Protein AF-A0A2H0G2H3-F1 (afdb_monomer)

Foldseek 3Di:
DDPVVLVVLLVVLVVLLVVLVVLLVQLVVLLVVCVVCPLPQFCPPPDPVNVVSLVSNLVSLLVSLVSLLVSLLSVCVSVVHDPPDSLSSLVVCCVLVLQVDSVLSVQLVVLNVCVVVPPDPTRRVVSVSSNSSSVSSVRSVSSSVSSVVVSCVPPPD

Sequence (157 aa):
MTLTVRADLIAALRRKLDQLGNMGEHLDYTRRKVSGRFPMRSLAEMDPDGLEVLAAFKGRFAELQDHLASAMRLVARIEEVNADAFTYVVNYMEKIGVVSSAEAWNEARAVRNDAAHEYTDDPAGQAAFFNEVYEKTPFLFETRAALQDFCRRTYPA

pLDDT: mean 93.35, std 8.84, range [52.06, 98.75]

Solvent-accessible surface area (backbone atoms only — not comparable to full-atom values): 8652 Å² total; per-residue (Å²): 134,55,70,67,59,48,51,53,50,52,54,53,43,50,58,49,52,56,52,50,51,57,43,50,52,54,30,50,54,38,46,59,74,49,44,92,56,64,80,43,73,51,46,81,85,59,50,71,71,56,51,52,49,48,53,57,30,53,51,34,50,46,52,43,53,53,51,47,54,54,47,47,44,47,51,25,55,71,71,72,42,71,56,88,51,65,67,51,31,41,51,47,33,28,76,72,60,26,30,95,42,53,65,61,52,49,51,51,48,46,57,54,59,56,66,73,65,80,78,64,98,40,36,42,63,55,18,48,53,52,38,51,54,58,71,46,44,60,58,55,53,52,30,49,51,33,41,53,55,48,46,56,71,74,60,62,133

Secondary structure (DSSP, 8-state):
--HHHHHHHHHHHHHHHHHHHHHHHHHHHHHHHHGGGPSPS-STT--HHHHHHHHHHHHHHHHHHHHHHHHHHHHHHHTT---SSHHHHHHHHHHTTSSS-HHHHHHHHHHHHHTT------HHHHHHHHHHHHHHHHHHHHHHHHHHHHHHHHS--

Radius of gyration: 17.31 Å; Cα contacts (8 Å, |Δi|>4): 122; chains: 1; bounding box: 45×21×49 Å

Mean predicted aligned error: 3.87 Å

Structure (mmCIF, N/CA/C/O backbone):
data_AF-A0A2H0G2H3-F1
#
_entry.id   AF-A0A2H0G2H3-F1
#
loop_
_atom_site.group_PDB
_atom_site.id
_atom_site.type_symbol
_atom_site.label_atom_id
_atom_site.label_alt_id
_atom_site.label_comp_id
_atom_site.label_asym_id
_atom_site.label_entity_id
_atom_site.label_seq_id
_atom_site.pdbx_PDB_ins_code
_atom_site.Cartn_x
_atom_site.Cartn_y
_atom_site.Cartn_z
_atom_site.occupancy
_atom_site.B_iso_or_equiv
_atom_site.auth_seq_id
_atom_site.auth_comp_id
_atom_site.auth_asym_id
_atom_site.auth_atom_id
_atom_site.pdbx_PDB_model_num
ATOM 1 N N . MET A 1 1 ? -12.887 8.665 24.402 1.00 89.38 1 MET A N 1
ATOM 2 C CA . MET A 1 1 ? -13.511 9.373 23.256 1.00 89.38 1 MET A CA 1
ATOM 3 C C . MET A 1 1 ? -15.030 9.412 23.449 1.00 89.38 1 MET A C 1
ATOM 5 O O . MET A 1 1 ? -15.555 8.474 24.034 1.00 89.38 1 MET A O 1
ATOM 9 N N . THR A 1 2 ? -15.755 10.456 23.008 1.00 90.56 2 THR A N 1
ATOM 10 C CA . THR A 1 2 ? -17.237 10.472 23.113 1.00 90.56 2 THR A CA 1
ATOM 11 C C . THR A 1 2 ? -17.881 9.536 22.083 1.00 90.56 2 THR A C 1
ATOM 13 O O . THR A 1 2 ? -17.289 9.261 21.038 1.00 90.56 2 THR A O 1
ATOM 16 N N . LEU A 1 3 ? -19.106 9.066 22.350 1.00 86.00 3 LEU A N 1
ATOM 17 C CA . LEU A 1 3 ? -19.831 8.171 21.435 1.00 86.00 3 LEU A CA 1
ATOM 18 C C . LEU A 1 3 ? -20.057 8.803 20.055 1.00 86.00 3 LEU A C 1
ATOM 20 O O . LEU A 1 3 ? -19.821 8.145 19.046 1.00 86.00 3 LEU A O 1
ATOM 24 N N . THR A 1 4 ? -20.428 10.086 20.005 1.00 90.94 4 THR A N 1
ATOM 25 C CA . THR A 1 4 ? -20.608 10.832 18.748 1.00 90.94 4 THR A CA 1
ATOM 26 C C . THR A 1 4 ? -19.312 10.889 17.941 1.00 90.94 4 THR A C 1
ATOM 28 O O . THR A 1 4 ? -19.304 10.528 16.770 1.00 90.94 4 THR A O 1
AT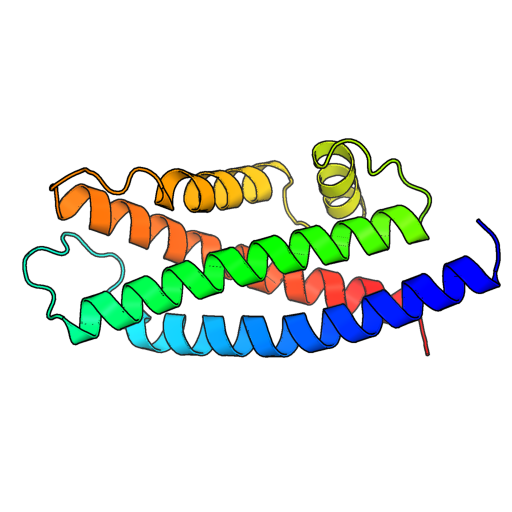OM 31 N N . VAL A 1 5 ? -18.188 11.229 18.587 1.00 93.19 5 VAL A N 1
ATOM 32 C CA . VAL A 1 5 ? -16.882 11.293 17.911 1.00 93.19 5 VAL A CA 1
ATOM 33 C C . VAL A 1 5 ? -16.463 9.916 17.391 1.00 93.19 5 VAL A C 1
ATOM 35 O O . VAL A 1 5 ? -15.937 9.812 16.284 1.00 93.19 5 VAL A O 1
ATOM 38 N N . ARG A 1 6 ? -16.725 8.841 18.149 1.00 94.00 6 ARG A N 1
ATOM 39 C CA . ARG A 1 6 ? -16.453 7.470 17.692 1.00 94.00 6 ARG A CA 1
ATOM 40 C C . ARG A 1 6 ? -17.278 7.123 16.448 1.00 94.00 6 ARG A C 1
ATOM 42 O O . ARG A 1 6 ? -16.724 6.571 15.499 1.00 94.00 6 ARG A O 1
ATOM 49 N N . ALA A 1 7 ? -18.567 7.465 16.433 1.00 93.94 7 ALA A N 1
ATOM 50 C CA . ALA A 1 7 ? -19.452 7.223 15.292 1.00 93.94 7 ALA A CA 1
ATOM 51 C C . ALA A 1 7 ? -18.981 7.969 14.030 1.00 93.94 7 ALA A C 1
ATOM 53 O O . ALA A 1 7 ? -18.900 7.371 12.955 1.00 93.94 7 ALA A O 1
ATOM 54 N N . ASP A 1 8 ? -18.586 9.237 14.168 1.00 95.75 8 ASP A N 1
ATOM 55 C CA . ASP A 1 8 ? -18.086 10.051 13.054 1.00 95.75 8 ASP A CA 1
ATOM 56 C C . ASP A 1 8 ? -16.795 9.479 12.451 1.00 95.75 8 ASP A C 1
ATOM 58 O O . ASP A 1 8 ? -16.634 9.434 11.226 1.00 95.75 8 ASP A O 1
ATOM 62 N N . LEU A 1 9 ? -15.882 8.989 13.298 1.00 95.94 9 LEU A N 1
ATOM 63 C CA . LEU A 1 9 ? -14.656 8.328 12.845 1.00 95.94 9 LEU A CA 1
ATOM 64 C C . LEU A 1 9 ? -14.946 7.018 12.111 1.00 95.94 9 LEU A C 1
ATOM 66 O O . LEU A 1 9 ? -14.328 6.761 11.079 1.00 95.94 9 LEU A O 1
ATOM 70 N N . ILE A 1 10 ? -15.894 6.210 12.595 1.00 96.75 10 ILE A N 1
ATOM 71 C CA . ILE A 1 10 ? -16.315 4.979 11.909 1.00 96.75 10 ILE A CA 1
ATOM 72 C C . ILE A 1 10 ? -16.927 5.317 10.543 1.00 96.75 10 ILE A C 1
ATOM 74 O O . ILE A 1 10 ? -16.591 4.681 9.544 1.00 96.75 10 ILE A O 1
ATOM 78 N N . ALA A 1 11 ? -17.765 6.354 10.457 1.00 95.94 11 ALA A N 1
ATOM 79 C CA . ALA A 1 11 ? -18.328 6.805 9.187 1.00 95.94 11 ALA A CA 1
ATOM 80 C C . ALA A 1 11 ? -17.243 7.298 8.210 1.00 95.94 11 ALA A C 1
ATOM 82 O O . ALA A 1 11 ? -17.300 7.004 7.014 1.00 95.94 11 ALA A O 1
ATOM 83 N N . ALA A 1 12 ? -16.231 8.020 8.703 1.00 96.31 12 ALA A N 1
ATOM 84 C CA . ALA A 1 12 ? -15.082 8.438 7.902 1.00 96.31 12 ALA A CA 1
ATOM 85 C C . ALA A 1 12 ? -14.237 7.248 7.425 1.00 96.31 12 ALA A C 1
ATOM 87 O O . ALA A 1 12 ? -13.841 7.208 6.258 1.00 96.31 12 ALA A O 1
ATOM 88 N N . LEU A 1 13 ? -14.008 6.264 8.297 1.00 97.62 13 LEU A N 1
ATOM 89 C CA . LEU A 1 13 ? -13.304 5.032 7.960 1.00 97.62 13 LEU A CA 1
ATOM 90 C C . LEU A 1 13 ? -14.041 4.255 6.864 1.00 97.62 13 LEU A C 1
ATOM 92 O O . LEU A 1 13 ? -13.401 3.846 5.904 1.00 97.62 13 LEU A O 1
ATOM 96 N N . ARG A 1 14 ? -15.372 4.122 6.936 1.00 95.75 14 ARG A N 1
ATOM 97 C CA . ARG A 1 14 ? -16.173 3.454 5.891 1.00 95.75 14 ARG A CA 1
ATOM 98 C C . ARG A 1 14 ? -15.964 4.086 4.513 1.00 95.75 14 ARG A C 1
ATOM 100 O O . ARG A 1 14 ? -15.556 3.392 3.589 1.00 95.75 14 ARG A O 1
ATOM 107 N N . ARG A 1 15 ? -16.093 5.414 4.406 1.00 96.19 15 ARG A N 1
ATOM 108 C CA . ARG A 1 15 ? -15.821 6.135 3.145 1.00 96.19 15 ARG A CA 1
ATOM 109 C C . ARG A 1 15 ? -14.396 5.901 2.633 1.00 96.19 15 ARG A C 1
ATOM 111 O O . ARG A 1 15 ? -14.176 5.797 1.430 1.00 96.19 15 ARG A O 1
ATOM 118 N N . LYS A 1 16 ? -13.417 5.822 3.540 1.00 96.94 16 LYS A N 1
ATOM 119 C CA . LYS A 1 16 ? -12.017 5.538 3.191 1.00 96.94 16 LYS A CA 1
ATOM 120 C C . LYS A 1 16 ? -11.838 4.105 2.670 1.00 96.94 16 LYS A C 1
ATOM 122 O O . LYS A 1 16 ? -11.062 3.905 1.739 1.00 96.94 16 LYS A O 1
ATOM 127 N N . LEU A 1 17 ? -12.544 3.125 3.235 1.00 97.19 17 LEU A N 1
ATOM 128 C CA . LEU A 1 17 ? -12.510 1.730 2.780 1.00 97.19 17 LEU A CA 1
ATOM 129 C C . LEU A 1 17 ? -13.105 1.569 1.374 1.00 97.19 17 LEU A C 1
ATOM 131 O O . LEU A 1 17 ? -12.545 0.818 0.578 1.00 97.19 17 LEU A O 1
ATOM 135 N N . ASP A 1 18 ? -14.163 2.313 1.044 1.00 96.12 18 ASP A N 1
ATOM 136 C CA . ASP A 1 18 ? -14.736 2.324 -0.311 1.00 96.12 18 ASP A CA 1
ATOM 137 C C . ASP A 1 18 ? -13.724 2.867 -1.333 1.00 96.12 18 ASP A C 1
ATOM 139 O O . ASP A 1 18 ? -13.479 2.262 -2.378 1.00 96.12 18 ASP A O 1
ATOM 143 N N . GLN A 1 19 ? -13.051 3.975 -0.994 1.00 96.75 19 GLN A N 1
ATOM 144 C CA . GLN A 1 19 ? -11.976 4.538 -1.819 1.00 96.75 19 GLN A CA 1
ATOM 145 C C . GLN A 1 19 ? -10.827 3.539 -2.018 1.00 96.75 19 GLN A C 1
ATOM 147 O O . GLN A 1 19 ? -10.350 3.366 -3.137 1.00 96.75 19 GLN A O 1
ATOM 152 N N . LEU A 1 20 ? -10.407 2.845 -0.955 1.00 97.88 20 LEU A N 1
ATOM 153 C CA . LEU A 1 20 ? -9.368 1.810 -1.015 1.00 97.88 20 LEU A CA 1
ATOM 154 C C . LEU A 1 20 ? -9.746 0.630 -1.923 1.00 97.88 20 LEU A C 1
ATOM 156 O O . LEU A 1 20 ? -8.869 0.043 -2.568 1.00 97.88 20 LEU A O 1
ATOM 160 N N . GLY A 1 21 ? -11.036 0.288 -1.999 1.00 96.19 21 GLY A N 1
ATOM 161 C CA . GLY A 1 21 ? -11.564 -0.678 -2.963 1.00 96.19 21 GLY A CA 1
ATOM 162 C C . GLY A 1 21 ? -11.202 -0.279 -4.393 1.00 96.19 21 GLY A C 1
ATOM 163 O O . GLY A 1 21 ? -10.423 -0.979 -5.046 1.00 96.19 21 GLY A O 1
ATOM 164 N N . ASN A 1 22 ? -11.650 0.907 -4.812 1.00 96.75 22 ASN A N 1
ATOM 165 C CA . ASN A 1 22 ? -11.401 1.447 -6.155 1.00 96.75 22 ASN A CA 1
ATOM 166 C C . ASN A 1 22 ? -9.900 1.594 -6.460 1.00 96.75 22 ASN A C 1
ATOM 168 O O . ASN A 1 22 ? -9.432 1.237 -7.540 1.00 96.75 22 ASN A O 1
ATOM 172 N N . MET A 1 23 ? -9.114 2.083 -5.498 1.00 97.88 23 MET A N 1
ATOM 173 C CA . MET A 1 23 ? -7.669 2.268 -5.676 1.00 97.88 23 MET A CA 1
ATOM 174 C C . MET A 1 23 ? -6.943 0.946 -5.930 1.00 97.88 23 MET A C 1
ATOM 176 O O . MET A 1 23 ? -6.089 0.872 -6.813 1.00 97.88 23 MET A O 1
ATOM 180 N N . GLY A 1 24 ? -7.283 -0.115 -5.193 1.00 97.62 24 GLY A N 1
ATOM 181 C CA . GLY A 1 24 ? -6.643 -1.405 -5.433 1.00 97.62 24 GLY A CA 1
ATOM 182 C C . GLY A 1 24 ? -7.131 -2.087 -6.715 1.00 97.62 24 GLY A C 1
ATOM 183 O O . GLY A 1 24 ? -6.347 -2.803 -7.327 1.00 97.62 24 GLY A O 1
ATOM 184 N N . GLU A 1 25 ? -8.354 -1.821 -7.191 1.00 97.75 25 GLU A N 1
ATOM 185 C CA . GLU A 1 25 ? -8.774 -2.245 -8.539 1.00 97.75 25 GLU A CA 1
ATOM 186 C C . GLU A 1 25 ? -7.958 -1.549 -9.634 1.00 97.75 25 GLU A C 1
ATOM 188 O O . GLU A 1 25 ? -7.485 -2.199 -10.567 1.00 97.75 25 GLU A O 1
ATOM 193 N N . HIS A 1 26 ? -7.728 -0.240 -9.499 1.00 96.88 26 HIS A N 1
ATOM 194 C CA . HIS A 1 26 ? -6.882 0.512 -10.424 1.00 96.88 26 HIS A CA 1
ATOM 195 C C . HIS A 1 26 ? -5.433 0.013 -10.423 1.00 96.88 26 HIS A C 1
ATOM 197 O O . HIS A 1 26 ? -4.829 -0.100 -11.492 1.00 96.88 26 HIS A O 1
ATOM 203 N N . LEU A 1 27 ? -4.871 -0.277 -9.244 1.00 98.06 27 LEU A N 1
ATOM 204 C CA . LEU A 1 27 ? -3.527 -0.841 -9.130 1.00 98.06 27 LEU A CA 1
ATOM 205 C C . LEU A 1 27 ? -3.457 -2.235 -9.757 1.00 98.06 27 LEU A C 1
ATOM 207 O O . LEU A 1 27 ? -2.526 -2.524 -10.502 1.00 98.06 27 LEU A O 1
ATOM 211 N N . ASP A 1 28 ? -4.439 -3.100 -9.501 1.00 98.00 28 ASP A N 1
ATOM 212 C CA . ASP A 1 28 ? -4.447 -4.445 -10.076 1.00 98.00 28 ASP A CA 1
ATOM 213 C C . ASP A 1 28 ? -4.616 -4.420 -11.602 1.00 98.00 28 ASP A C 1
ATOM 215 O O . ASP A 1 28 ? -3.976 -5.198 -12.312 1.00 98.00 28 ASP A O 1
ATOM 219 N N . TYR A 1 29 ? -5.399 -3.476 -12.130 1.00 97.31 29 TYR A N 1
ATOM 220 C CA . TYR A 1 29 ? -5.504 -3.243 -13.568 1.00 97.31 29 TYR A CA 1
ATOM 221 C C . TYR A 1 29 ? -4.142 -2.930 -14.202 1.00 97.31 29 TYR A C 1
ATOM 223 O O . TYR A 1 29 ? -3.763 -3.568 -15.190 1.00 97.31 29 TYR A O 1
ATOM 231 N N . THR A 1 30 ? -3.378 -1.982 -13.648 1.00 95.81 30 THR A N 1
ATOM 232 C CA . THR A 1 30 ? -2.058 -1.663 -14.209 1.00 95.81 30 THR A CA 1
ATOM 233 C C . THR A 1 30 ? -1.034 -2.744 -13.950 1.00 95.81 30 THR A C 1
ATOM 235 O O . THR A 1 30 ? -0.301 -3.081 -14.877 1.00 95.81 30 THR A O 1
ATOM 238 N N . ARG A 1 31 ? -1.045 -3.372 -12.771 1.00 96.56 31 ARG A N 1
ATOM 239 C CA . ARG A 1 31 ? -0.211 -4.540 -12.460 1.00 96.56 31 ARG A CA 1
ATOM 240 C C . ARG A 1 31 ? -0.394 -5.648 -13.496 1.00 96.56 31 ARG A C 1
ATOM 242 O O . ARG A 1 31 ? 0.589 -6.205 -13.978 1.00 96.56 31 ARG A O 1
ATOM 249 N N . ARG A 1 32 ? -1.639 -5.956 -13.882 1.00 96.56 32 ARG A N 1
ATOM 250 C CA . ARG A 1 32 ? -1.942 -6.946 -14.928 1.00 96.56 32 ARG A CA 1
ATOM 251 C C . ARG A 1 32 ? -1.402 -6.522 -16.291 1.00 96.56 32 ARG A C 1
ATOM 253 O O . ARG A 1 32 ? -0.775 -7.346 -16.953 1.00 96.56 32 ARG A O 1
ATOM 260 N N . LYS A 1 33 ? -1.555 -5.251 -16.682 1.00 94.88 33 LYS A N 1
ATOM 261 C CA . LYS A 1 33 ? -0.992 -4.724 -17.942 1.00 94.88 33 LYS A CA 1
ATOM 262 C C . LYS A 1 33 ? 0.526 -4.858 -18.037 1.00 94.88 33 LYS A C 1
ATOM 264 O O . LYS A 1 33 ? 1.044 -5.099 -19.126 1.00 94.88 33 LYS A O 1
ATOM 269 N N . VAL A 1 34 ? 1.235 -4.683 -16.923 1.00 93.31 34 VAL A N 1
ATOM 270 C CA . VAL A 1 34 ? 2.703 -4.754 -16.901 1.00 93.31 34 VAL A CA 1
ATOM 271 C C . VAL A 1 34 ? 3.234 -6.146 -16.565 1.00 93.31 34 VAL A C 1
ATOM 273 O O . VAL A 1 34 ? 4.400 -6.401 -16.822 1.00 93.31 34 VAL A O 1
ATOM 276 N N . SER A 1 35 ? 2.395 -7.060 -16.064 1.00 94.25 35 SER A N 1
ATOM 277 C CA . SER A 1 35 ? 2.801 -8.375 -15.535 1.00 94.25 35 SER A CA 1
ATOM 278 C C . SER A 1 35 ? 3.718 -9.187 -16.451 1.00 94.25 35 SER A C 1
ATOM 280 O O . SER A 1 35 ? 4.723 -9.704 -15.982 1.00 94.25 35 SER A O 1
ATOM 282 N N . GLY A 1 36 ? 3.433 -9.235 -17.757 1.00 93.62 36 GLY A N 1
ATOM 283 C CA . GLY A 1 36 ? 4.250 -9.966 -18.733 1.00 93.62 36 GLY A CA 1
ATOM 284 C C . GLY A 1 36 ? 5.661 -9.404 -18.953 1.00 93.62 36 GLY A C 1
ATOM 285 O O . GLY A 1 36 ? 6.438 -10.010 -19.681 1.00 93.62 36 GLY A O 1
ATOM 286 N N . ARG A 1 37 ? 5.990 -8.253 -18.353 1.00 89.44 37 ARG A N 1
ATOM 287 C CA . ARG A 1 37 ? 7.325 -7.639 -18.389 1.00 89.44 37 ARG A CA 1
ATOM 288 C C . ARG A 1 37 ? 8.194 -8.070 -17.203 1.00 89.44 37 ARG A C 1
ATOM 290 O O . ARG A 1 37 ? 9.406 -7.916 -17.273 1.00 89.44 37 ARG A O 1
ATOM 297 N N . PHE A 1 38 ? 7.599 -8.594 -16.130 1.00 92.94 38 PHE A N 1
ATOM 298 C CA . PHE A 1 38 ? 8.304 -8.919 -14.890 1.00 92.94 38 PHE A CA 1
ATOM 299 C C . PHE A 1 38 ? 8.794 -10.380 -14.851 1.00 92.94 38 PHE A C 1
ATOM 301 O O . PHE A 1 38 ? 8.060 -11.270 -15.285 1.00 92.94 38 PHE A O 1
ATOM 308 N N . PRO A 1 39 ? 9.988 -10.653 -14.284 1.00 94.81 39 PRO A N 1
ATOM 309 C CA . PRO A 1 39 ? 10.974 -9.673 -13.825 1.00 94.81 39 PRO A CA 1
ATOM 310 C C . PRO A 1 39 ? 11.690 -8.992 -15.005 1.00 94.81 39 PRO A C 1
ATOM 312 O O . PRO A 1 39 ? 12.120 -9.646 -15.957 1.00 94.81 39 PRO A O 1
ATOM 315 N N . MET A 1 40 ? 11.847 -7.673 -14.923 1.00 93.75 40 MET A N 1
ATOM 316 C CA . MET A 1 40 ? 12.564 -6.872 -15.913 1.00 93.75 40 MET A CA 1
ATOM 317 C C . MET A 1 40 ? 14.068 -6.914 -15.652 1.00 93.75 40 MET A C 1
ATOM 319 O O . MET A 1 40 ? 14.513 -6.879 -14.506 1.00 93.75 40 MET A O 1
ATOM 323 N N . ARG A 1 41 ? 14.865 -6.946 -16.724 1.00 92.94 41 ARG A N 1
ATOM 324 C CA . ARG A 1 41 ? 16.334 -6.848 -16.639 1.00 92.94 41 ARG A CA 1
ATOM 325 C C . ARG A 1 41 ? 16.854 -5.432 -16.872 1.00 92.94 41 ARG A C 1
ATOM 327 O O . ARG A 1 41 ? 17.916 -5.090 -16.373 1.00 92.94 41 ARG A O 1
ATOM 334 N N . SER A 1 42 ? 16.146 -4.650 -17.681 1.00 92.25 42 SER A N 1
ATOM 335 C CA . SER A 1 42 ? 16.535 -3.303 -18.096 1.00 92.25 42 SER A CA 1
ATOM 336 C C . SER A 1 42 ? 15.324 -2.570 -18.675 1.00 92.25 42 SER A C 1
ATOM 338 O O . SER A 1 42 ? 14.445 -3.211 -19.253 1.00 92.25 42 SER A O 1
ATOM 340 N N . LEU A 1 43 ? 15.295 -1.242 -18.545 1.00 90.38 43 LEU A N 1
ATOM 341 C CA . LEU A 1 43 ? 14.333 -0.361 -19.220 1.00 90.38 43 LEU A CA 1
ATOM 342 C C . LEU A 1 43 ? 14.862 0.246 -20.534 1.00 90.38 43 LEU A C 1
ATOM 344 O O . LEU A 1 43 ? 14.160 1.038 -21.152 1.00 90.38 43 LEU A O 1
ATOM 348 N N . ALA A 1 44 ? 16.076 -0.107 -20.978 1.00 90.12 44 ALA A N 1
ATOM 349 C CA . ALA A 1 44 ? 16.770 0.588 -22.072 1.00 90.12 44 ALA A CA 1
ATOM 350 C C . ALA A 1 44 ? 16.011 0.574 -23.411 1.00 90.12 44 ALA A C 1
ATOM 352 O O . ALA A 1 44 ? 16.092 1.527 -24.178 1.00 90.12 44 ALA A O 1
ATOM 353 N N . GLU A 1 45 ? 15.280 -0.506 -23.684 1.00 88.75 45 GLU A N 1
ATOM 354 C CA . GLU A 1 45 ? 14.511 -0.696 -24.921 1.00 88.75 45 GLU A CA 1
ATOM 355 C C . GLU A 1 45 ? 13.007 -0.454 -24.713 1.00 88.75 45 GLU A C 1
ATOM 357 O O . GLU A 1 45 ? 12.195 -0.839 -25.553 1.00 88.75 45 GLU A O 1
ATOM 362 N N . MET A 1 46 ? 12.610 0.138 -23.579 1.00 89.44 46 MET A N 1
ATOM 363 C CA . MET A 1 46 ? 11.200 0.378 -23.300 1.00 89.44 46 MET A CA 1
ATOM 364 C C . MET A 1 46 ? 10.669 1.551 -24.121 1.00 89.44 46 MET A C 1
ATOM 366 O O . MET A 1 46 ? 11.256 2.632 -24.152 1.00 89.44 46 MET A O 1
ATOM 370 N N . ASP A 1 47 ? 9.531 1.330 -24.770 1.00 92.00 47 ASP A N 1
ATOM 371 C CA . ASP A 1 47 ? 8.815 2.375 -25.483 1.00 92.00 47 ASP A CA 1
ATOM 372 C C . ASP A 1 47 ? 8.178 3.389 -24.511 1.00 92.00 47 ASP A C 1
ATOM 374 O O . ASP A 1 47 ? 7.928 3.069 -23.342 1.00 92.00 47 ASP A O 1
ATOM 378 N N . PRO A 1 48 ? 7.896 4.625 -24.970 1.00 91.81 48 PRO A N 1
ATOM 379 C CA . PRO A 1 48 ? 7.260 5.644 -24.135 1.00 91.81 48 PRO A CA 1
ATOM 380 C C . PRO A 1 48 ? 5.956 5.165 -23.483 1.00 91.81 48 PRO A C 1
ATOM 382 O O . PRO A 1 48 ? 5.761 5.368 -22.287 1.00 91.81 48 PRO A O 1
ATOM 385 N N . ASP A 1 49 ? 5.111 4.448 -24.228 1.00 92.31 49 ASP A N 1
ATOM 386 C CA . ASP A 1 49 ? 3.851 3.900 -23.717 1.00 92.31 49 ASP A CA 1
ATOM 387 C C . ASP A 1 49 ? 4.086 2.910 -22.560 1.00 92.31 49 ASP A C 1
ATOM 389 O O . ASP A 1 49 ? 3.374 2.930 -21.551 1.00 92.31 49 ASP A O 1
ATOM 393 N N . GLY A 1 50 ? 5.100 2.045 -22.664 1.00 91.44 50 GLY A N 1
ATOM 394 C CA . GLY A 1 50 ? 5.500 1.127 -21.602 1.00 91.44 50 GLY A CA 1
ATOM 395 C C . GLY A 1 50 ? 5.991 1.852 -20.351 1.00 91.44 50 GLY A C 1
ATOM 396 O O . GLY A 1 50 ? 5.574 1.497 -19.241 1.00 91.44 50 GLY A O 1
ATOM 397 N N . LEU A 1 51 ? 6.810 2.894 -20.526 1.00 92.12 51 LEU A N 1
ATOM 398 C CA . LEU A 1 51 ? 7.291 3.743 -19.432 1.00 92.12 51 LEU A CA 1
ATOM 399 C C . LEU A 1 51 ? 6.133 4.460 -18.725 1.00 92.12 51 LEU A C 1
ATOM 401 O O . LEU A 1 51 ? 6.094 4.487 -17.494 1.00 92.12 51 LEU A O 1
ATOM 405 N N . GLU A 1 52 ? 5.146 4.967 -19.469 1.00 93.44 52 GLU A N 1
ATOM 406 C CA . GLU A 1 52 ? 3.948 5.582 -18.890 1.00 93.44 52 GLU A CA 1
ATOM 407 C C . GLU A 1 52 ? 3.128 4.582 -18.067 1.00 93.44 52 GLU A C 1
ATOM 409 O O . GLU A 1 52 ? 2.683 4.899 -16.959 1.00 93.44 52 GLU A O 1
ATOM 414 N N . VAL A 1 53 ? 2.947 3.349 -18.556 1.00 94.25 53 VAL A N 1
ATOM 415 C CA . VAL A 1 53 ? 2.212 2.324 -17.798 1.00 94.25 53 VAL A CA 1
ATOM 416 C C . VAL A 1 53 ? 2.964 1.951 -16.515 1.00 94.25 53 VAL A C 1
ATOM 418 O O . VAL A 1 53 ? 2.324 1.789 -15.471 1.00 94.25 53 VAL A O 1
ATOM 421 N N . LEU A 1 54 ? 4.297 1.851 -16.557 1.00 93.94 54 LEU A N 1
ATOM 422 C CA . LEU A 1 54 ? 5.125 1.621 -15.370 1.00 93.94 54 LEU A CA 1
ATOM 423 C C . LEU A 1 54 ? 5.027 2.780 -14.372 1.00 93.94 54 LEU A C 1
ATOM 425 O O . LEU A 1 54 ? 4.756 2.546 -13.193 1.00 93.94 54 LEU A O 1
ATOM 429 N N . ALA A 1 55 ? 5.158 4.027 -14.825 1.00 92.81 55 ALA A N 1
ATOM 430 C CA . ALA A 1 55 ? 5.003 5.207 -13.975 1.00 92.81 55 ALA A CA 1
ATOM 431 C C . ALA A 1 55 ? 3.618 5.236 -13.306 1.00 92.81 55 ALA A C 1
ATOM 433 O O . ALA A 1 55 ? 3.494 5.460 -12.099 1.00 92.81 55 ALA A O 1
ATOM 434 N N . ALA A 1 56 ? 2.571 4.910 -14.064 1.00 95.38 56 ALA A N 1
ATOM 435 C CA . ALA A 1 56 ? 1.210 4.850 -13.556 1.00 95.38 56 ALA A CA 1
ATOM 436 C C . ALA A 1 56 ? 0.970 3.642 -12.624 1.00 95.38 56 ALA A C 1
ATOM 438 O O . ALA A 1 56 ? 0.078 3.689 -11.774 1.00 95.38 56 ALA A O 1
ATOM 439 N N . PHE A 1 57 ? 1.724 2.549 -12.767 1.00 96.25 57 PHE A N 1
ATOM 440 C CA . PHE A 1 57 ? 1.740 1.430 -11.821 1.00 96.25 57 PHE A CA 1
ATOM 441 C C . PHE A 1 57 ? 2.416 1.829 -10.500 1.00 96.25 57 PHE A C 1
ATOM 443 O O . PHE A 1 57 ? 1.799 1.679 -9.444 1.00 96.25 57 PHE A O 1
ATOM 450 N N . LYS A 1 58 ? 3.607 2.441 -10.564 1.00 94.44 58 LYS A N 1
ATOM 451 C CA . LYS A 1 58 ? 4.332 2.996 -9.405 1.00 94.44 58 LYS A CA 1
ATOM 452 C C . LYS A 1 58 ? 3.468 3.970 -8.608 1.00 94.44 58 LYS A C 1
ATOM 454 O O . LYS A 1 58 ? 3.336 3.825 -7.395 1.00 94.44 58 LYS A O 1
ATOM 459 N N . GLY A 1 59 ? 2.858 4.942 -9.290 1.00 95.12 59 GLY A N 1
ATOM 460 C CA . GLY A 1 59 ? 2.010 5.951 -8.653 1.00 95.12 59 GLY A CA 1
ATOM 461 C C . GLY A 1 59 ? 0.850 5.321 -7.882 1.00 95.12 59 GLY A C 1
ATOM 462 O O . GLY A 1 59 ? 0.662 5.607 -6.704 1.00 95.12 59 GLY A O 1
ATOM 463 N N . ARG A 1 60 ? 0.140 4.370 -8.499 1.00 97.38 60 ARG A N 1
ATOM 464 C CA . ARG A 1 60 ? -0.983 3.671 -7.853 1.00 97.38 60 ARG A CA 1
ATOM 465 C C . ARG A 1 60 ? -0.556 2.803 -6.667 1.00 97.38 60 ARG A C 1
ATOM 467 O O . ARG A 1 60 ? -1.317 2.679 -5.710 1.00 97.38 60 ARG A O 1
ATOM 474 N N . PHE A 1 61 ? 0.639 2.209 -6.706 1.00 97.44 61 PHE A N 1
ATOM 475 C CA . PHE A 1 61 ? 1.198 1.477 -5.565 1.00 97.44 61 PHE A CA 1
ATOM 476 C C . PHE A 1 61 ? 1.423 2.419 -4.376 1.00 97.44 61 PHE A C 1
ATOM 478 O O . PHE A 1 61 ? 0.974 2.132 -3.263 1.00 97.44 61 PHE A O 1
ATOM 485 N N . ALA A 1 62 ? 2.058 3.570 -4.626 1.00 96.06 62 ALA A N 1
ATOM 486 C CA . ALA A 1 62 ? 2.313 4.583 -3.607 1.00 96.06 62 ALA A CA 1
ATOM 487 C C . ALA A 1 62 ? 1.008 5.126 -3.004 1.00 96.06 62 ALA A C 1
ATOM 489 O O . ALA A 1 62 ? 0.842 5.122 -1.783 1.00 96.06 62 ALA A O 1
ATOM 490 N N . GLU A 1 63 ? 0.052 5.502 -3.857 1.00 96.56 63 GLU A N 1
ATOM 491 C CA . GLU A 1 63 ? -1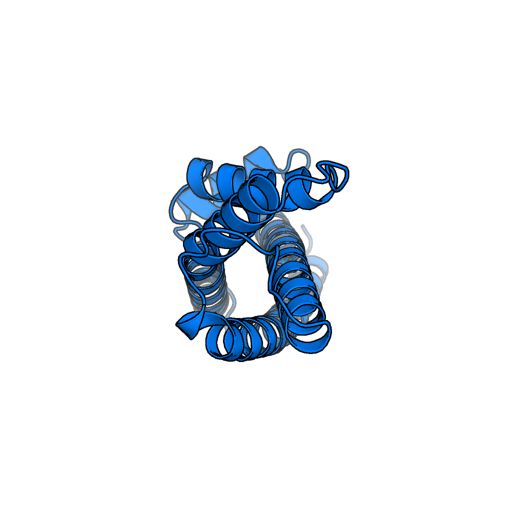.262 5.996 -3.442 1.00 96.56 63 GLU A CA 1
ATOM 492 C C . GLU A 1 63 ? -2.009 4.977 -2.571 1.00 96.56 63 GLU A C 1
ATOM 494 O O . GLU A 1 63 ? -2.541 5.333 -1.514 1.00 96.56 63 GLU A O 1
ATOM 499 N N . LEU A 1 64 ? -2.034 3.700 -2.977 1.00 98.12 64 LEU A N 1
ATOM 500 C CA . LEU A 1 64 ? -2.694 2.650 -2.202 1.00 98.12 64 LEU A CA 1
ATOM 501 C C . LEU A 1 64 ? -2.055 2.501 -0.815 1.00 98.12 64 LEU A C 1
ATOM 503 O O . LEU A 1 64 ? -2.777 2.451 0.183 1.00 98.12 64 LEU A O 1
ATOM 507 N N . GLN A 1 65 ? -0.722 2.467 -0.735 1.00 97.75 65 GLN A N 1
ATOM 508 C CA . GLN A 1 65 ? -0.004 2.350 0.536 1.00 97.75 65 GLN A CA 1
ATOM 509 C C . GLN A 1 65 ? -0.287 3.539 1.469 1.00 97.75 65 GLN A C 1
ATOM 511 O O . GLN A 1 65 ? -0.550 3.343 2.659 1.00 97.75 65 GLN A O 1
ATOM 516 N N . ASP A 1 66 ? -0.290 4.765 0.944 1.00 97.00 66 ASP A N 1
ATOM 517 C CA . ASP A 1 66 ? -0.566 5.974 1.726 1.00 97.00 66 ASP A CA 1
ATOM 518 C C . ASP A 1 66 ? -2.011 6.007 2.238 1.00 97.00 66 ASP A C 1
ATOM 520 O O . ASP A 1 66 ? -2.280 6.362 3.394 1.00 97.00 66 ASP A O 1
ATOM 524 N N . HIS A 1 67 ? -2.967 5.581 1.412 1.00 98.25 67 HIS A N 1
ATOM 525 C CA . HIS A 1 67 ? -4.363 5.498 1.827 1.00 98.25 67 HIS A CA 1
ATOM 526 C C . HIS A 1 67 ? -4.608 4.375 2.836 1.00 98.25 67 HIS A C 1
ATOM 528 O O . HIS A 1 67 ? -5.408 4.577 3.757 1.00 98.25 67 HIS A O 1
ATOM 534 N N . LEU A 1 68 ? -3.898 3.249 2.724 1.00 98.56 68 LEU A N 1
ATOM 535 C CA . LEU A 1 68 ? -3.907 2.189 3.732 1.00 98.56 68 LEU A CA 1
ATOM 536 C C . LEU A 1 68 ? -3.366 2.719 5.061 1.00 98.56 68 LEU A C 1
ATOM 538 O O . LEU A 1 68 ? -4.055 2.615 6.073 1.00 98.56 68 LEU A O 1
ATOM 542 N N . ALA A 1 69 ? -2.213 3.395 5.058 1.00 98.19 69 ALA A N 1
ATOM 543 C CA . ALA A 1 69 ? -1.647 4.020 6.254 1.00 98.19 69 ALA A CA 1
ATOM 544 C C . ALA A 1 69 ? -2.625 5.003 6.920 1.00 98.19 69 ALA A C 1
ATOM 546 O O . ALA A 1 69 ? -2.803 5.005 8.140 1.00 98.19 69 ALA A O 1
ATOM 547 N N . SER A 1 70 ? -3.293 5.832 6.115 1.00 97.88 70 SER A N 1
ATOM 548 C CA . SER A 1 70 ? -4.318 6.768 6.583 1.00 97.88 70 SER A CA 1
ATOM 549 C C . SER A 1 70 ? -5.518 6.048 7.216 1.00 97.88 70 SER A C 1
ATOM 551 O O . SER A 1 70 ? -5.993 6.477 8.269 1.00 97.88 70 SER A O 1
ATOM 553 N N . ALA A 1 71 ? -5.984 4.941 6.633 1.00 98.50 71 ALA A N 1
ATOM 554 C CA . ALA A 1 71 ? -7.075 4.143 7.189 1.00 98.50 71 ALA A CA 1
ATOM 555 C C . ALA A 1 71 ? -6.668 3.416 8.484 1.00 98.50 71 ALA A C 1
ATOM 557 O O . ALA A 1 71 ? -7.422 3.422 9.454 1.00 98.50 71 ALA A O 1
ATOM 558 N N . MET A 1 72 ? -5.449 2.878 8.555 1.00 98.62 72 MET A N 1
ATOM 559 C CA . MET A 1 72 ? -4.903 2.262 9.771 1.00 98.62 72 MET A CA 1
ATOM 560 C C . MET A 1 72 ? -4.820 3.260 10.930 1.00 98.62 72 MET A C 1
ATOM 562 O O . MET A 1 72 ? -5.140 2.921 12.066 1.00 98.62 72 MET A O 1
ATOM 566 N N . ARG A 1 73 ? -4.462 4.523 10.656 1.00 98.31 73 ARG A N 1
ATOM 567 C CA . ARG A 1 73 ? -4.496 5.594 11.668 1.00 98.31 73 ARG A CA 1
ATOM 568 C C . ARG A 1 73 ? -5.907 5.861 12.186 1.00 98.31 73 ARG A C 1
ATOM 570 O O . ARG A 1 73 ? -6.070 6.103 13.379 1.00 98.31 73 ARG A O 1
ATOM 577 N N . LEU A 1 74 ? -6.919 5.816 11.316 1.00 97.88 74 LEU A N 1
ATOM 578 C CA . LEU A 1 74 ? -8.316 5.936 11.742 1.00 97.88 74 LEU A CA 1
ATOM 579 C C . LEU A 1 74 ? -8.715 4.768 12.645 1.00 97.88 74 LEU A C 1
ATOM 581 O O . LEU A 1 74 ? -9.309 5.009 13.690 1.00 97.88 74 LEU A O 1
ATOM 585 N N . VAL A 1 75 ? -8.337 3.535 12.291 1.00 98.38 75 VAL A N 1
ATOM 586 C CA . VAL A 1 75 ? -8.565 2.357 13.144 1.00 98.38 75 VAL A CA 1
ATOM 587 C C . VAL A 1 75 ? -7.885 2.525 14.501 1.00 98.38 75 VAL A C 1
ATOM 589 O O . VAL A 1 75 ? -8.556 2.403 15.518 1.00 98.38 75 VAL A O 1
ATOM 592 N N . ALA A 1 76 ? -6.597 2.879 14.537 1.00 98.00 76 ALA A N 1
ATOM 593 C CA . ALA A 1 76 ? -5.875 3.105 15.789 1.00 98.00 76 ALA A CA 1
ATOM 594 C C . ALA A 1 76 ? -6.557 4.172 16.660 1.00 98.00 76 ALA A C 1
ATOM 596 O O . ALA A 1 76 ? -6.721 3.976 17.859 1.00 98.00 76 ALA A O 1
ATOM 597 N N . ARG A 1 77 ? -7.038 5.267 16.056 1.00 96.81 77 ARG A N 1
ATOM 598 C CA . ARG A 1 77 ? -7.773 6.316 16.774 1.00 96.81 77 ARG A CA 1
ATOM 599 C C . ARG A 1 77 ? -9.120 5.833 17.318 1.00 96.81 77 ARG A C 1
ATOM 601 O O . ARG A 1 77 ? -9.490 6.220 18.423 1.00 96.81 77 ARG A O 1
ATOM 608 N N . ILE A 1 78 ? -9.858 5.026 16.553 1.00 96.94 78 ILE A N 1
ATOM 609 C CA . ILE A 1 78 ? -11.132 4.438 16.996 1.00 96.94 78 ILE A CA 1
ATOM 610 C C . ILE A 1 78 ? -10.901 3.510 18.192 1.00 96.94 78 ILE A C 1
ATOM 612 O O . ILE A 1 78 ? -11.666 3.547 19.153 1.00 96.94 78 ILE A O 1
ATOM 616 N N . GLU A 1 79 ? -9.820 2.740 18.149 1.00 96.69 79 GLU A N 1
ATOM 617 C CA . GLU A 1 79 ? -9.421 1.778 19.179 1.00 96.69 79 GLU A CA 1
ATOM 618 C C . GLU A 1 79 ? -8.611 2.415 20.319 1.00 96.69 79 GLU A C 1
ATOM 620 O O . GLU A 1 79 ? -8.088 1.713 21.178 1.00 96.69 79 GLU A O 1
ATOM 625 N N . GLU A 1 80 ? -8.519 3.750 20.336 1.00 95.69 80 GLU A N 1
ATOM 626 C CA . GLU A 1 80 ? -7.813 4.541 21.352 1.00 95.69 80 GLU A CA 1
ATOM 627 C C . GLU A 1 80 ? -6.342 4.118 21.553 1.00 95.69 80 GLU A C 1
ATOM 629 O O . GLU A 1 80 ? -5.751 4.303 22.616 1.00 95.69 80 GLU A O 1
ATOM 634 N N . VAL A 1 81 ? -5.728 3.585 20.494 1.00 96.12 81 VAL A N 1
ATOM 635 C CA . VAL A 1 81 ? -4.304 3.260 20.413 1.00 96.12 81 VAL A CA 1
ATOM 636 C C . VAL A 1 81 ? -3.515 4.524 20.077 1.00 96.12 81 VAL A C 1
ATOM 638 O O . VAL A 1 81 ? -3.929 5.327 19.238 1.00 96.12 81 VAL A O 1
ATOM 641 N N . ASN A 1 82 ? -2.347 4.694 20.706 1.00 91.69 82 ASN A N 1
ATOM 642 C CA . ASN A 1 82 ? -1.439 5.793 20.385 1.00 91.69 82 ASN A CA 1
ATOM 643 C C . ASN A 1 82 ? -1.060 5.752 18.890 1.00 91.69 82 ASN A C 1
ATOM 645 O O . ASN A 1 82 ? -0.494 4.770 18.407 1.00 91.69 82 ASN A O 1
ATOM 649 N N . ALA A 1 83 ? -1.362 6.838 18.176 1.00 91.81 83 ALA A N 1
ATOM 650 C CA . ALA A 1 83 ? -1.101 6.992 16.749 1.00 91.81 83 ALA A CA 1
ATO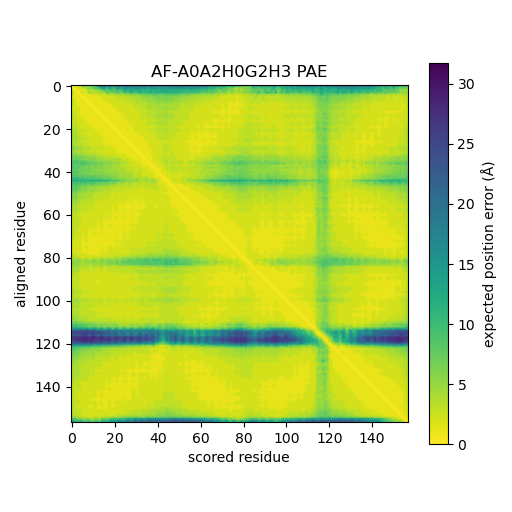M 651 C C . ALA A 1 83 ? -0.097 8.119 16.424 1.00 91.81 83 ALA A C 1
ATOM 653 O O . ALA A 1 83 ? 0.013 8.504 15.254 1.00 91.81 83 ALA A O 1
ATOM 654 N N . ASP A 1 84 ? 0.627 8.637 17.422 1.00 90.62 84 ASP A N 1
ATOM 655 C CA . ASP A 1 84 ? 1.611 9.719 17.271 1.00 90.62 84 ASP A CA 1
ATOM 656 C C . ASP A 1 84 ? 2.745 9.276 16.339 1.00 90.62 84 ASP A C 1
ATOM 658 O O . ASP A 1 84 ? 2.994 9.881 15.293 1.00 90.62 84 ASP A O 1
ATOM 662 N N . ALA A 1 85 ? 3.371 8.142 16.661 1.00 95.06 85 ALA A N 1
ATOM 663 C CA . ALA A 1 85 ? 4.327 7.479 15.786 1.00 95.06 85 ALA A CA 1
ATOM 664 C C . ALA A 1 85 ? 3.620 6.428 14.926 1.00 95.06 85 ALA A C 1
ATOM 666 O O . ALA A 1 85 ? 2.886 5.574 15.423 1.00 95.06 85 ALA A O 1
ATOM 667 N N . PHE A 1 86 ? 3.888 6.439 13.617 1.00 96.12 86 PHE A N 1
ATOM 668 C CA . PHE A 1 86 ? 3.284 5.456 12.715 1.00 96.12 86 PHE A CA 1
ATOM 669 C C . PHE A 1 86 ? 3.725 4.018 13.022 1.00 96.12 86 PHE A C 1
ATOM 671 O O . PHE A 1 86 ? 2.958 3.090 12.798 1.00 96.12 86 PHE A O 1
ATOM 678 N N . THR A 1 87 ? 4.912 3.830 13.604 1.00 96.69 87 THR A N 1
ATOM 679 C CA . THR A 1 87 ? 5.390 2.521 14.071 1.00 96.69 87 THR A CA 1
ATOM 680 C C . THR A 1 87 ? 4.427 1.883 15.073 1.00 96.69 87 THR A C 1
ATOM 682 O O . THR A 1 87 ? 4.162 0.690 14.982 1.00 96.69 87 THR A O 1
ATOM 685 N N . TYR A 1 88 ? 3.822 2.661 15.980 1.00 97.75 88 TYR A N 1
ATOM 686 C CA . TYR A 1 88 ? 2.820 2.126 16.911 1.00 97.75 88 TYR A CA 1
ATOM 687 C C . TYR A 1 88 ? 1.544 1.685 16.195 1.00 97.75 88 TYR A C 1
ATOM 689 O O . TYR A 1 88 ? 0.968 0.657 16.544 1.00 97.75 88 TYR A O 1
ATOM 697 N N . VAL A 1 89 ? 1.143 2.417 15.153 1.00 98.56 89 VAL A N 1
ATOM 698 C CA . VAL A 1 89 ? -0.003 2.053 14.314 1.00 98.56 89 VAL A CA 1
ATOM 699 C C . VAL A 1 89 ? 0.261 0.736 13.590 1.00 98.56 89 VAL A C 1
ATOM 701 O O . VAL A 1 89 ? -0.572 -0.158 13.667 1.00 98.56 89 VAL A O 1
ATOM 704 N N . VAL A 1 90 ? 1.413 0.588 12.930 1.00 98.25 90 VAL A N 1
ATOM 705 C CA . VAL A 1 90 ? 1.751 -0.634 12.178 1.00 98.25 90 VAL A CA 1
ATOM 706 C C . VAL A 1 90 ? 1.887 -1.840 13.109 1.00 98.25 90 VAL A C 1
ATOM 708 O O . VAL A 1 90 ? 1.289 -2.872 12.828 1.00 98.25 90 VAL A O 1
ATOM 711 N N . ASN A 1 91 ? 2.563 -1.698 14.253 1.00 98.25 91 ASN A N 1
ATOM 712 C CA . ASN A 1 91 ? 2.668 -2.775 15.247 1.00 98.25 91 ASN A CA 1
ATOM 713 C C . ASN A 1 91 ? 1.289 -3.187 15.788 1.00 98.25 91 ASN A C 1
ATOM 715 O O . ASN A 1 91 ? 1.029 -4.361 16.047 1.00 98.25 91 ASN A O 1
ATOM 719 N N . TYR A 1 92 ? 0.376 -2.226 15.957 1.00 98.56 92 TYR A N 1
ATOM 720 C CA . TYR A 1 92 ? -0.999 -2.536 16.331 1.00 98.56 92 TYR A CA 1
ATOM 721 C C . TYR A 1 92 ? -1.748 -3.261 15.206 1.00 98.56 92 TYR A C 1
ATOM 723 O O . TYR A 1 92 ? -2.404 -4.260 15.488 1.00 98.56 92 TYR A O 1
ATOM 731 N N . MET A 1 93 ? -1.615 -2.819 13.947 1.00 98.75 93 MET A N 1
ATOM 732 C CA . MET A 1 93 ? -2.207 -3.503 12.787 1.00 98.75 93 MET A CA 1
ATOM 733 C C . MET A 1 93 ? -1.701 -4.939 12.644 1.00 98.75 93 MET A C 1
ATOM 735 O O . MET A 1 93 ? -2.485 -5.827 12.317 1.00 98.75 93 MET A O 1
ATOM 739 N N . GLU A 1 94 ? -0.418 -5.170 12.913 1.00 98.69 94 GLU A N 1
ATOM 740 C CA . GLU A 1 94 ? 0.180 -6.503 12.945 1.00 98.69 94 GLU A CA 1
ATOM 741 C C . GLU A 1 94 ? -0.450 -7.368 14.040 1.00 98.69 94 GLU A C 1
ATOM 743 O O . GLU A 1 94 ? -0.950 -8.459 13.772 1.00 98.69 94 GLU A O 1
ATOM 748 N N . LYS A 1 95 ? -0.559 -6.833 15.261 1.00 98.38 95 LYS A N 1
ATOM 749 C CA . LYS A 1 95 ? -1.194 -7.522 16.392 1.00 98.38 95 LYS A CA 1
ATOM 750 C C . LYS A 1 95 ? -2.644 -7.944 16.115 1.00 98.38 95 LYS A C 1
ATOM 752 O O . LYS A 1 95 ? -3.072 -8.982 16.616 1.00 98.38 95 LYS A O 1
ATOM 757 N N . ILE A 1 96 ? -3.411 -7.150 15.364 1.00 98.00 96 ILE A N 1
ATOM 758 C CA . ILE A 1 96 ? -4.810 -7.465 15.011 1.00 98.00 96 ILE A CA 1
ATOM 759 C C . ILE A 1 96 ? -4.951 -8.240 13.690 1.00 98.00 96 ILE A C 1
ATOM 761 O O . ILE A 1 96 ? -6.075 -8.499 13.256 1.00 98.00 96 ILE A O 1
ATOM 765 N N . GLY A 1 97 ? -3.835 -8.614 13.054 1.00 98.12 97 GLY A N 1
ATOM 766 C CA . GLY A 1 97 ? -3.806 -9.397 11.818 1.00 98.12 97 GLY A CA 1
ATOM 767 C C . GLY A 1 97 ? -4.218 -8.630 10.559 1.00 98.12 97 GLY A C 1
ATOM 768 O O . GLY A 1 97 ? -4.558 -9.250 9.557 1.00 98.12 97 GLY A O 1
ATOM 769 N N . VAL A 1 98 ? -4.224 -7.294 10.599 1.00 98.56 98 VAL A N 1
ATOM 770 C CA . VAL A 1 98 ? -4.463 -6.446 9.418 1.00 98.56 98 VAL A CA 1
ATOM 771 C C . VAL A 1 98 ? -3.209 -6.344 8.552 1.00 98.56 98 VAL A C 1
ATOM 773 O O . VAL A 1 98 ? -3.299 -6.342 7.329 1.00 98.56 98 VAL A O 1
ATOM 776 N N . VAL A 1 99 ? -2.041 -6.259 9.183 1.00 98.62 99 VAL A N 1
ATOM 777 C CA . VAL A 1 99 ? -0.734 -6.320 8.521 1.00 98.62 99 VAL A CA 1
ATOM 778 C C . VAL A 1 99 ? -0.108 -7.662 8.883 1.00 98.62 99 VAL A C 1
ATOM 780 O O . VAL A 1 99 ? -0.125 -8.042 10.046 1.00 98.62 99 VAL A O 1
ATOM 783 N N . SER A 1 100 ? 0.428 -8.406 7.917 1.00 98.00 100 SER A N 1
ATOM 784 C CA . SER A 1 100 ? 1.041 -9.713 8.205 1.00 98.00 100 SER A CA 1
ATOM 785 C C . SER A 1 100 ? 2.424 -9.601 8.853 1.00 98.00 100 SER A C 1
ATOM 787 O O . SER A 1 100 ? 2.816 -10.492 9.601 1.00 98.00 100 SER A O 1
ATOM 789 N N . SER A 1 101 ? 3.154 -8.519 8.563 1.00 98.06 101 SER A N 1
ATOM 790 C CA . SER A 1 101 ? 4.454 -8.203 9.157 1.00 98.06 101 SER A CA 1
ATOM 791 C C . SER A 1 101 ? 4.714 -6.694 9.137 1.00 98.06 101 SER A C 1
ATOM 793 O O . SER A 1 101 ? 4.624 -6.050 8.084 1.00 98.06 101 SER A O 1
ATOM 795 N N . ALA A 1 102 ? 5.047 -6.116 10.292 1.00 97.94 102 ALA A N 1
ATOM 796 C CA . ALA A 1 102 ? 5.433 -4.708 10.394 1.00 97.94 102 ALA A CA 1
ATOM 797 C C . ALA A 1 102 ? 6.741 -4.412 9.638 1.00 97.94 102 ALA A C 1
ATOM 799 O O . ALA A 1 102 ? 6.907 -3.331 9.068 1.00 97.94 102 ALA A O 1
ATOM 800 N N . GLU A 1 103 ? 7.652 -5.384 9.595 1.00 97.62 103 GLU A N 1
ATOM 801 C CA . GLU A 1 103 ? 8.883 -5.326 8.806 1.00 97.62 103 GLU A CA 1
ATOM 802 C C . GLU A 1 103 ? 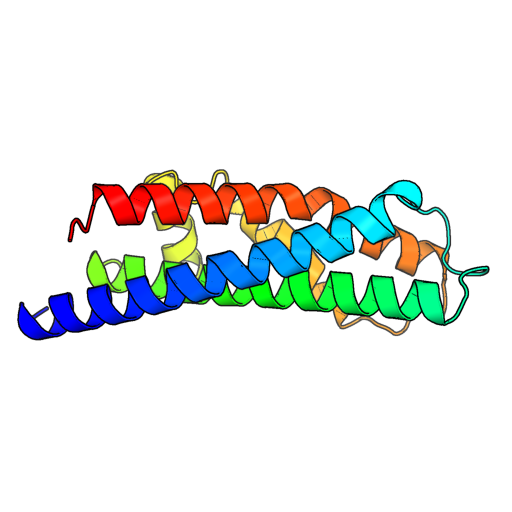8.571 -5.279 7.306 1.00 97.62 103 GLU A C 1
ATOM 804 O O . GLU A 1 103 ? 8.976 -4.330 6.638 1.00 97.62 103 GLU A O 1
ATOM 809 N N . ALA A 1 104 ? 7.738 -6.198 6.802 1.00 97.44 104 ALA A N 1
ATOM 810 C CA . ALA A 1 104 ? 7.328 -6.217 5.394 1.00 97.44 104 ALA A CA 1
ATOM 811 C C . ALA A 1 104 ? 6.620 -4.918 4.974 1.00 97.44 104 ALA A C 1
ATOM 813 O O . ALA A 1 104 ? 6.815 -4.419 3.861 1.00 97.44 104 ALA A O 1
ATOM 814 N N . TRP A 1 105 ? 5.834 -4.326 5.880 1.00 98.31 105 TRP A N 1
ATOM 815 C CA . TRP A 1 105 ? 5.248 -3.007 5.662 1.00 98.31 105 TRP A CA 1
ATOM 816 C C . TRP A 1 105 ? 6.317 -1.923 5.476 1.00 98.31 105 TRP A C 1
ATOM 818 O O . TRP A 1 105 ? 6.220 -1.096 4.565 1.00 98.31 105 TRP A O 1
ATOM 828 N N . ASN A 1 106 ? 7.336 -1.908 6.337 1.00 96.00 106 ASN A N 1
ATOM 829 C CA . ASN A 1 106 ? 8.416 -0.930 6.260 1.00 96.00 106 ASN A CA 1
ATOM 830 C C . ASN A 1 106 ? 9.292 -1.131 5.020 1.00 96.00 106 ASN A C 1
ATOM 832 O O . ASN A 1 106 ? 9.671 -0.137 4.407 1.00 96.00 106 ASN A O 1
ATOM 836 N N . GLU A 1 107 ? 9.540 -2.370 4.597 1.00 95.75 107 GLU A N 1
ATOM 837 C CA . GLU A 1 107 ? 10.214 -2.671 3.329 1.00 95.75 107 GLU A CA 1
ATOM 838 C C . GLU A 1 107 ? 9.423 -2.124 2.136 1.00 95.75 107 GLU A C 1
ATOM 840 O O . GLU A 1 107 ? 9.959 -1.378 1.323 1.00 95.75 107 GLU A O 1
ATOM 845 N N . ALA A 1 108 ? 8.117 -2.406 2.057 1.00 95.81 108 ALA A N 1
ATOM 846 C CA . ALA A 1 108 ? 7.266 -1.866 0.995 1.00 95.81 108 ALA A CA 1
ATOM 847 C C . ALA A 1 108 ? 7.235 -0.325 1.003 1.00 95.81 108 ALA A C 1
ATOM 849 O O . ALA A 1 108 ? 7.117 0.318 -0.045 1.00 95.81 108 ALA A O 1
ATOM 850 N N . ARG A 1 109 ? 7.326 0.293 2.186 1.00 94.31 109 ARG A N 1
ATOM 851 C CA . ARG A 1 109 ? 7.436 1.748 2.343 1.00 94.31 109 ARG A CA 1
ATOM 852 C C . ARG A 1 109 ? 8.800 2.283 1.906 1.00 94.31 109 ARG A C 1
ATOM 854 O O . ARG A 1 109 ? 8.843 3.379 1.351 1.00 94.31 109 ARG A O 1
ATOM 861 N N . ALA A 1 110 ? 9.882 1.548 2.153 1.00 92.69 110 ALA A N 1
ATOM 862 C CA . ALA A 1 110 ? 11.221 1.898 1.692 1.00 92.69 110 ALA A CA 1
ATOM 863 C C . ALA A 1 110 ? 11.265 1.917 0.161 1.00 92.69 110 ALA A C 1
ATOM 865 O O . ALA A 1 110 ? 11.556 2.969 -0.396 1.00 92.69 110 ALA A O 1
ATOM 866 N N . VAL A 1 111 ? 10.774 0.858 -0.497 1.00 91.12 111 VAL A N 1
ATOM 867 C CA . VAL A 1 111 ? 10.629 0.805 -1.964 1.00 91.12 111 VAL A CA 1
ATOM 868 C C . VAL A 1 111 ? 9.870 2.030 -2.480 1.00 91.12 111 VAL A C 1
ATOM 870 O O . VAL A 1 111 ? 10.315 2.715 -3.391 1.00 91.12 111 VAL A O 1
ATOM 873 N N . ARG A 1 112 ? 8.743 2.398 -1.857 1.00 86.62 112 ARG A N 1
ATOM 874 C CA . ARG A 1 112 ? 8.001 3.613 -2.242 1.00 86.62 112 ARG A CA 1
ATOM 875 C C . ARG A 1 112 ? 8.836 4.895 -2.091 1.00 86.62 112 ARG A C 1
ATOM 877 O O . ARG A 1 112 ? 8.707 5.794 -2.914 1.00 86.62 112 ARG A O 1
ATOM 884 N N . ASN A 1 113 ? 9.628 5.022 -1.030 1.00 84.44 113 ASN A N 1
ATOM 885 C CA . ASN A 1 113 ? 10.448 6.212 -0.779 1.00 84.44 113 ASN A CA 1
ATOM 886 C C . ASN A 1 113 ? 11.665 6.294 -1.705 1.00 84.44 113 ASN A C 1
ATOM 888 O O . ASN A 1 113 ? 12.045 7.392 -2.111 1.00 84.44 113 ASN A O 1
ATOM 892 N N . ASP A 1 114 ? 12.230 5.150 -2.075 1.00 78.69 114 ASP A N 1
ATOM 893 C CA . ASP A 1 114 ? 13.369 5.056 -2.988 1.00 78.69 114 ASP A CA 1
ATOM 894 C C . ASP A 1 114 ? 12.986 5.431 -4.425 1.00 78.69 114 ASP A C 1
ATOM 896 O O . ASP A 1 114 ? 13.843 5.823 -5.215 1.00 78.69 114 ASP A O 1
ATOM 900 N N . ALA A 1 115 ? 11.683 5.485 -4.723 1.00 62.62 115 ALA A N 1
ATOM 901 C CA . ALA A 1 115 ? 11.135 6.035 -5.961 1.00 62.62 115 ALA A CA 1
ATOM 902 C C . ALA A 1 115 ? 11.517 7.504 -6.232 1.00 62.62 115 ALA A C 1
ATOM 904 O O . ALA A 1 115 ? 11.277 7.973 -7.342 1.00 62.62 115 ALA A O 1
ATOM 905 N N . ALA A 1 116 ? 12.035 8.233 -5.233 1.00 52.50 116 ALA A N 1
ATOM 906 C CA . ALA A 1 116 ? 12.510 9.613 -5.352 1.00 52.50 116 ALA A CA 1
ATOM 907 C C . ALA A 1 116 ? 14.020 9.729 -5.655 1.00 52.50 116 ALA A C 1
ATOM 909 O O . ALA A 1 116 ? 14.495 10.829 -5.934 1.00 52.50 116 ALA A O 1
ATOM 910 N N . HIS A 1 117 ? 14.780 8.625 -5.658 1.00 54.28 117 HIS A N 1
ATOM 911 C CA . HIS A 1 117 ? 16.183 8.593 -6.105 1.00 54.28 117 HIS A CA 1
ATOM 912 C C . HIS A 1 117 ? 16.299 8.390 -7.632 1.00 54.28 117 HIS A C 1
ATOM 914 O O . HIS A 1 117 ? 17.208 7.723 -8.122 1.00 54.28 117 HIS A O 1
ATOM 920 N N . GLU A 1 118 ? 15.383 9.016 -8.379 1.00 53.25 118 GLU A N 1
ATOM 921 C CA . GLU A 1 118 ? 15.172 9.026 -9.841 1.00 53.25 118 GLU A CA 1
ATOM 922 C C . GLU A 1 118 ? 16.364 9.531 -10.702 1.00 53.25 118 GLU A C 1
ATOM 924 O O . GLU A 1 118 ? 16.168 9.961 -11.832 1.00 53.25 118 GLU A O 1
ATOM 929 N N . TYR A 1 119 ? 17.614 9.457 -10.230 1.00 52.06 119 TYR A N 1
ATOM 930 C CA . TYR A 1 119 ? 18.802 9.956 -10.947 1.00 52.06 119 TYR A CA 1
ATOM 931 C C . TYR A 1 119 ? 19.908 8.915 -11.125 1.00 52.06 119 TYR A C 1
ATOM 933 O O . TYR A 1 119 ? 21.094 9.242 -11.087 1.00 52.06 119 TYR A O 1
ATOM 941 N N . THR A 1 120 ? 19.546 7.653 -11.334 1.00 56.03 120 THR A N 1
ATOM 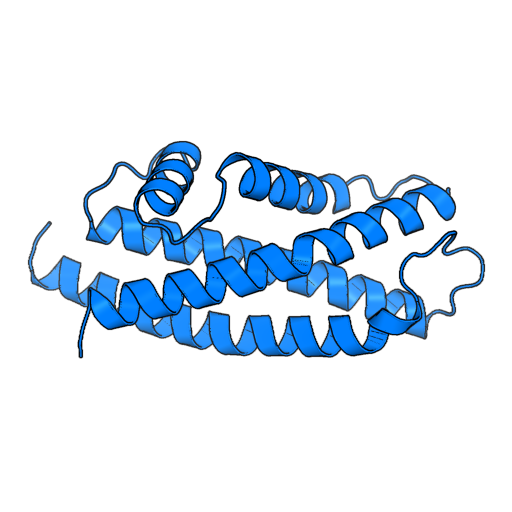942 C CA . THR A 1 120 ? 20.466 6.747 -12.022 1.00 56.03 120 THR A CA 1
ATOM 943 C C . THR A 1 120 ? 20.015 6.650 -13.472 1.00 56.03 120 THR A C 1
ATOM 945 O O . THR A 1 120 ? 18.997 6.032 -13.780 1.00 56.03 120 THR A O 1
ATOM 948 N N . ASP A 1 121 ? 20.804 7.222 -14.384 1.00 67.81 121 ASP A N 1
ATOM 949 C CA . ASP A 1 121 ? 20.751 6.950 -15.831 1.00 67.81 121 ASP A CA 1
ATOM 950 C C . ASP A 1 121 ? 21.104 5.471 -16.147 1.00 67.81 121 ASP A C 1
ATOM 952 O O . ASP A 1 121 ? 21.610 5.159 -17.222 1.00 67.81 121 ASP A O 1
ATOM 956 N N . ASP A 1 122 ? 20.881 4.552 -15.197 1.00 86.69 122 ASP A N 1
ATOM 957 C CA . ASP A 1 122 ? 21.092 3.115 -15.293 1.00 86.69 122 ASP A CA 1
ATOM 958 C C . ASP A 1 122 ? 19.741 2.398 -15.466 1.00 86.69 122 ASP A C 1
ATOM 960 O O . ASP A 1 122 ? 18.991 2.201 -14.500 1.00 86.69 122 ASP A O 1
ATOM 964 N N . PRO A 1 123 ? 19.421 1.952 -16.690 1.00 89.19 123 PRO A N 1
ATOM 965 C CA . PRO A 1 123 ? 18.199 1.211 -16.962 1.00 89.19 123 PRO A CA 1
ATOM 966 C C . PRO A 1 123 ? 18.067 -0.107 -16.186 1.00 89.19 123 PRO A C 1
ATOM 968 O O . PRO A 1 123 ? 16.942 -0.583 -16.017 1.00 89.19 123 PRO A O 1
ATOM 971 N N . ALA A 1 124 ? 19.171 -0.718 -15.734 1.00 90.31 124 ALA A N 1
ATOM 972 C CA . ALA A 1 124 ? 19.134 -1.953 -14.950 1.00 90.31 124 ALA A CA 1
ATOM 973 C C . ALA A 1 124 ? 18.689 -1.685 -13.505 1.00 90.31 124 ALA A C 1
ATOM 975 O O . ALA A 1 124 ? 17.791 -2.368 -13.008 1.00 90.31 124 ALA A O 1
ATOM 976 N N . GLY A 1 125 ? 19.240 -0.652 -12.858 1.00 88.88 125 GLY A N 1
ATOM 977 C CA . GLY A 1 125 ? 18.792 -0.186 -11.544 1.00 88.88 125 GLY A CA 1
ATOM 978 C C . GLY A 1 125 ? 17.311 0.205 -11.527 1.00 88.88 125 GLY A C 1
ATOM 979 O O . GLY A 1 125 ? 16.568 -0.210 -10.638 1.00 88.88 125 GLY A O 1
ATOM 980 N N . GLN A 1 126 ? 16.839 0.910 -12.560 1.00 89.19 126 GLN A N 1
ATOM 981 C CA . GLN A 1 126 ? 15.416 1.249 -12.682 1.00 89.19 126 GLN A CA 1
ATOM 982 C C . GLN A 1 126 ? 14.532 -0.002 -12.834 1.00 89.19 126 GLN A C 1
ATOM 984 O O . GLN A 1 126 ? 13.474 -0.097 -12.211 1.00 89.19 126 GLN A O 1
ATOM 989 N N . ALA A 1 127 ? 14.962 -0.993 -13.623 1.00 92.19 127 ALA A N 1
ATOM 990 C CA . ALA A 1 127 ? 14.242 -2.259 -13.751 1.00 92.19 127 ALA A CA 1
ATOM 991 C C . ALA A 1 127 ? 14.178 -3.030 -12.421 1.00 92.19 127 ALA A C 1
ATOM 993 O O . ALA A 1 127 ? 13.115 -3.551 -12.077 1.00 92.19 127 ALA A O 1
ATOM 994 N N . ALA A 1 128 ? 15.275 -3.060 -11.656 1.00 91.75 128 ALA A N 1
ATOM 995 C CA . ALA A 1 128 ? 15.322 -3.677 -10.331 1.00 91.75 128 ALA A CA 1
ATOM 996 C C . ALA A 1 128 ? 14.335 -3.014 -9.357 1.00 91.75 128 ALA A C 1
ATOM 998 O O . ALA A 1 128 ? 13.532 -3.711 -8.742 1.00 91.75 128 ALA A O 1
ATOM 999 N N . PHE A 1 129 ? 14.298 -1.679 -9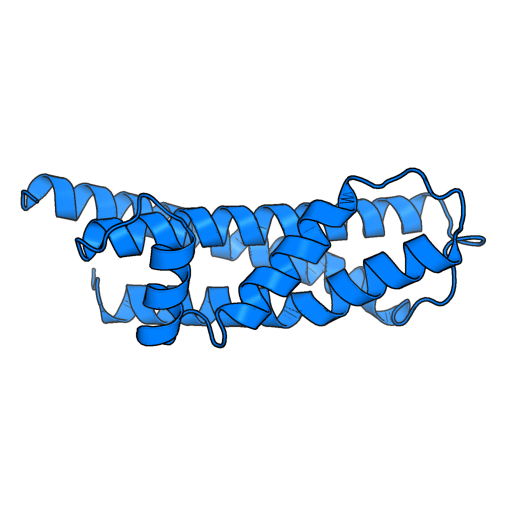.315 1.00 91.69 129 PHE A N 1
ATOM 1000 C CA . PHE A 1 129 ? 13.317 -0.928 -8.527 1.00 91.69 129 PHE A CA 1
ATOM 1001 C C . PHE A 1 129 ? 11.871 -1.338 -8.852 1.00 91.69 129 PHE A C 1
ATOM 1003 O O . PHE A 1 129 ? 11.072 -1.631 -7.963 1.00 91.69 129 PHE A O 1
ATOM 1010 N N . PHE A 1 130 ? 11.514 -1.399 -10.138 1.00 93.69 130 PHE A N 1
ATOM 1011 C CA . PHE A 1 130 ? 10.164 -1.804 -10.521 1.00 93.69 130 PHE A CA 1
ATOM 1012 C C . PHE A 1 130 ? 9.869 -3.260 -10.156 1.00 93.69 130 PHE A C 1
ATOM 1014 O O . PHE A 1 130 ? 8.719 -3.565 -9.826 1.00 93.69 130 PHE A O 1
ATOM 1021 N N . ASN A 1 131 ? 10.863 -4.156 -10.220 1.00 95.31 131 ASN A N 1
ATOM 1022 C CA . ASN A 1 131 ? 10.697 -5.543 -9.781 1.00 95.31 131 ASN A CA 1
ATOM 1023 C C . ASN A 1 131 ? 10.318 -5.587 -8.299 1.00 95.31 131 ASN A C 1
ATOM 1025 O O . ASN A 1 131 ? 9.355 -6.265 -7.954 1.00 95.31 131 ASN A O 1
ATOM 1029 N N . GLU A 1 132 ? 10.973 -4.791 -7.453 1.00 95.25 132 GLU A N 1
ATOM 1030 C CA . GLU A 1 132 ? 10.625 -4.684 -6.033 1.00 95.25 132 GLU A CA 1
ATOM 1031 C C . GLU A 1 132 ? 9.202 -4.145 -5.828 1.00 95.25 132 GLU A C 1
ATOM 1033 O O . GLU A 1 132 ? 8.426 -4.716 -5.060 1.00 95.25 132 GLU A O 1
ATOM 1038 N N . VAL A 1 133 ? 8.798 -3.095 -6.558 1.00 95.75 133 VAL A N 1
ATOM 1039 C CA . VAL A 1 133 ? 7.409 -2.590 -6.516 1.00 95.75 133 VAL A CA 1
ATOM 1040 C C . VAL A 1 133 ? 6.421 -3.704 -6.878 1.00 95.75 133 VAL A C 1
ATOM 1042 O O . VAL A 1 133 ? 5.404 -3.889 -6.201 1.00 95.75 133 VAL A O 1
ATOM 1045 N N . TYR A 1 134 ? 6.711 -4.468 -7.933 1.00 97.06 134 TYR A N 1
ATOM 1046 C CA . TYR A 1 134 ? 5.863 -5.568 -8.383 1.00 97.06 134 TYR A CA 1
ATOM 1047 C C . TYR A 1 134 ? 5.770 -6.686 -7.340 1.00 97.06 134 TYR A C 1
ATOM 1049 O O . TYR A 1 134 ? 4.664 -7.110 -6.998 1.00 97.06 134 TYR A O 1
ATOM 1057 N N . GLU A 1 135 ? 6.904 -7.111 -6.785 1.00 97.00 135 GLU A N 1
ATOM 1058 C CA . GLU A 1 135 ? 6.999 -8.150 -5.756 1.00 97.00 135 GLU A CA 1
ATOM 1059 C C . GLU A 1 135 ? 6.292 -7.763 -4.453 1.00 97.00 135 GLU A C 1
ATOM 1061 O O . GLU A 1 135 ? 5.654 -8.607 -3.825 1.00 97.00 135 GLU A O 1
ATOM 1066 N N . LYS A 1 136 ? 6.340 -6.486 -4.053 1.00 97.38 136 LYS A N 1
ATOM 1067 C CA . LYS A 1 136 ? 5.658 -5.988 -2.845 1.00 97.38 136 LYS A CA 1
ATOM 1068 C C . LYS A 1 136 ? 4.175 -5.669 -3.061 1.00 97.38 136 LYS A C 1
ATOM 1070 O O . LYS A 1 136 ? 3.449 -5.441 -2.095 1.00 97.38 136 LYS A O 1
ATOM 1075 N N . THR A 1 137 ? 3.679 -5.650 -4.299 1.00 97.88 137 THR A N 1
ATOM 1076 C CA . THR A 1 137 ? 2.275 -5.299 -4.582 1.00 97.88 137 THR A CA 1
ATOM 1077 C C . THR A 1 137 ? 1.248 -6.271 -3.970 1.00 97.88 137 THR A C 1
ATOM 1079 O O . THR A 1 137 ? 0.280 -5.783 -3.379 1.00 97.88 137 THR A O 1
ATOM 1082 N N . PRO A 1 138 ? 1.416 -7.612 -4.037 1.00 98.00 138 PRO A N 1
ATOM 1083 C CA . PRO A 1 138 ? 0.505 -8.559 -3.386 1.00 98.00 138 PRO A CA 1
ATOM 1084 C C . PRO A 1 138 ? 0.296 -8.278 -1.894 1.00 98.00 138 PRO A C 1
ATOM 1086 O O . PRO A 1 138 ? -0.842 -8.284 -1.429 1.00 98.00 138 PRO A O 1
ATOM 1089 N N . PHE A 1 139 ? 1.362 -7.909 -1.177 1.00 98.50 139 PHE A N 1
ATOM 1090 C CA . PHE A 1 139 ? 1.292 -7.564 0.243 1.00 98.50 139 PHE A CA 1
ATOM 1091 C C . PHE A 1 139 ? 0.321 -6.400 0.524 1.00 98.50 139 PHE A C 1
ATOM 1093 O O . PHE A 1 139 ? -0.435 -6.441 1.498 1.00 98.50 139 PHE A O 1
ATOM 1100 N N . LEU A 1 140 ? 0.265 -5.375 -0.338 1.00 98.44 140 LEU A N 1
ATOM 1101 C CA . LEU A 1 140 ? -0.705 -4.282 -0.175 1.00 98.44 140 LEU A CA 1
ATOM 1102 C C . LEU A 1 140 ? -2.147 -4.734 -0.436 1.00 98.44 140 LEU A C 1
ATOM 1104 O O . LEU A 1 140 ? -3.065 -4.257 0.236 1.00 98.44 140 LEU A O 1
ATOM 1108 N N . PHE A 1 141 ? -2.368 -5.653 -1.380 1.00 98.56 141 PHE A N 1
ATOM 1109 C CA . PHE A 1 141 ? -3.701 -6.211 -1.623 1.00 98.56 141 PHE A CA 1
ATOM 1110 C C . PHE A 1 141 ? -4.190 -7.057 -0.452 1.00 98.56 141 PHE A C 1
ATOM 1112 O O . PHE A 1 141 ? -5.340 -6.900 -0.037 1.00 98.56 141 PHE A O 1
ATOM 1119 N N . GLU A 1 142 ? -3.319 -7.897 0.101 1.00 98.62 142 GLU A N 1
ATOM 1120 C CA . GLU A 1 142 ? -3.599 -8.705 1.289 1.00 98.62 142 GLU A CA 1
ATOM 1121 C C . GLU A 1 142 ? -3.908 -7.814 2.494 1.00 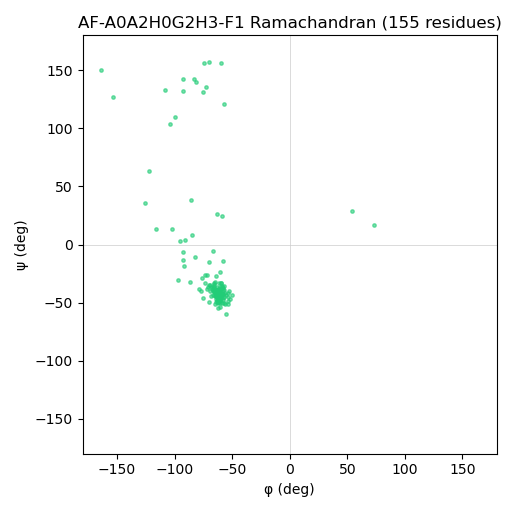98.62 142 GLU A C 1
ATOM 1123 O O . GLU A 1 142 ? -4.945 -7.977 3.134 1.00 98.62 142 GLU A O 1
ATOM 1128 N N . THR A 1 143 ? -3.077 -6.796 2.734 1.00 98.75 143 THR A N 1
ATOM 1129 C CA . THR A 1 143 ? -3.278 -5.824 3.819 1.00 98.75 143 THR A CA 1
ATOM 1130 C C . THR A 1 143 ? -4.609 -5.082 3.678 1.00 98.75 143 THR A C 1
ATOM 1132 O O . THR A 1 143 ? -5.335 -4.883 4.653 1.00 98.75 143 THR A O 1
ATOM 1135 N N . ARG A 1 144 ? -4.973 -4.681 2.452 1.00 98.62 144 ARG A N 1
ATOM 1136 C CA . ARG A 1 144 ? -6.267 -4.046 2.172 1.00 98.62 144 ARG A CA 1
ATOM 1137 C C . ARG A 1 144 ? -7.431 -4.980 2.491 1.00 98.62 144 ARG A C 1
ATOM 1139 O O . ARG A 1 144 ? -8.371 -4.549 3.156 1.00 98.62 144 ARG A O 1
ATOM 1146 N N . ALA A 1 145 ? -7.380 -6.220 2.009 1.00 98.38 145 ALA A N 1
ATOM 1147 C CA . ALA A 1 145 ? -8.440 -7.197 2.233 1.00 98.38 145 ALA A CA 1
ATOM 1148 C C . ALA A 1 145 ? -8.607 -7.490 3.732 1.00 98.38 145 ALA A C 1
ATOM 1150 O O . ALA A 1 145 ? -9.718 -7.421 4.256 1.00 98.38 145 ALA A O 1
ATOM 1151 N N . ALA A 1 146 ? -7.497 -7.696 4.446 1.00 98.62 146 ALA A N 1
ATOM 1152 C CA . ALA A 1 146 ? -7.495 -7.914 5.887 1.00 98.62 146 ALA A CA 1
ATOM 1153 C C . ALA A 1 146 ? -8.057 -6.709 6.661 1.00 98.62 146 ALA A C 1
ATOM 1155 O O . ALA A 1 146 ? -8.850 -6.885 7.588 1.00 98.62 146 ALA A O 1
ATOM 1156 N N . LEU A 1 147 ? -7.721 -5.479 6.251 1.00 98.56 147 LEU A N 1
ATOM 1157 C CA . LEU A 1 147 ? -8.292 -4.259 6.826 1.00 98.56 147 LEU A CA 1
A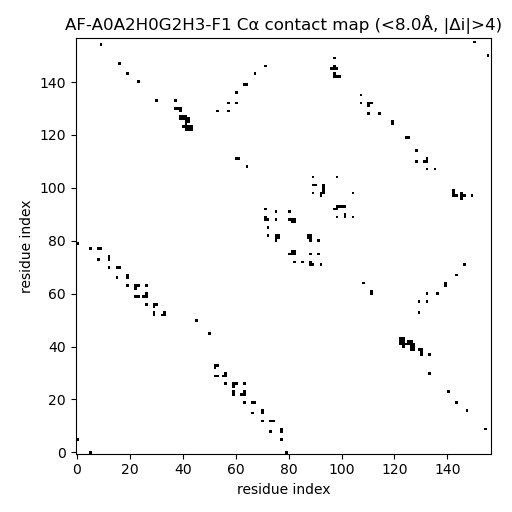TOM 1158 C C . LEU A 1 147 ? -9.811 -4.184 6.609 1.00 98.56 147 LEU A C 1
ATOM 1160 O O . LEU A 1 147 ? -10.552 -3.910 7.554 1.00 98.56 147 LEU A O 1
ATOM 1164 N N . GLN A 1 148 ? -10.287 -4.447 5.388 1.00 97.62 148 GLN A N 1
ATOM 1165 C CA . GLN A 1 148 ? -11.720 -4.461 5.075 1.00 97.62 148 GLN A CA 1
ATOM 1166 C C . GLN A 1 148 ? -12.464 -5.511 5.912 1.00 97.62 148 GLN A C 1
ATOM 1168 O O . GLN A 1 148 ? -13.498 -5.207 6.513 1.00 97.62 148 GLN A O 1
ATOM 1173 N N . ASP A 1 149 ? -11.915 -6.721 6.013 1.00 97.62 149 ASP A N 1
ATOM 1174 C CA . ASP A 1 149 ? -12.497 -7.816 6.785 1.00 97.62 149 ASP A CA 1
ATOM 1175 C C . ASP A 1 149 ? -12.492 -7.548 8.293 1.00 97.62 149 ASP A C 1
ATOM 1177 O O . ASP A 1 149 ? -13.462 -7.877 8.984 1.00 97.62 149 ASP A O 1
ATOM 1181 N N . PHE A 1 150 ? -11.427 -6.942 8.823 1.00 98.00 150 PHE A N 1
ATOM 1182 C CA . PHE A 1 150 ? -11.382 -6.482 10.208 1.00 98.00 150 PHE A CA 1
ATOM 1183 C C . PHE A 1 150 ? -12.479 -5.445 10.464 1.00 98.00 150 PHE A C 1
ATOM 1185 O O . PHE A 1 150 ? -13.317 -5.641 11.343 1.00 98.0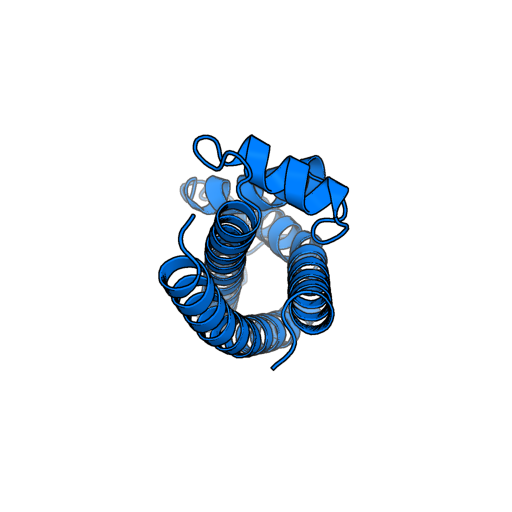0 150 PHE A O 1
ATOM 1192 N N . CYS A 1 151 ? -12.542 -4.380 9.662 1.00 97.19 151 CYS A N 1
ATOM 1193 C CA . CYS A 1 151 ? -13.513 -3.307 9.863 1.00 97.19 151 CYS A CA 1
ATOM 1194 C C . CYS A 1 151 ? -14.963 -3.787 9.735 1.00 97.19 151 CYS A C 1
ATOM 1196 O O . CYS A 1 151 ? -15.805 -3.367 10.525 1.00 97.19 151 CYS A O 1
ATOM 1198 N N . ARG A 1 152 ? -15.257 -4.691 8.791 1.00 95.31 152 ARG A N 1
ATOM 1199 C CA . ARG A 1 152 ? -16.598 -5.275 8.626 1.00 95.31 152 ARG A CA 1
ATOM 1200 C C . ARG A 1 152 ? -17.041 -6.073 9.853 1.00 95.31 152 ARG A C 1
ATOM 1202 O O . ARG A 1 152 ? -18.214 -6.023 10.208 1.00 95.31 152 ARG A O 1
ATOM 1209 N N . ARG A 1 153 ? -16.125 -6.813 10.488 1.00 96.25 153 ARG A N 1
ATOM 1210 C CA . ARG A 1 153 ? -16.422 -7.616 11.687 1.00 96.25 153 ARG A CA 1
ATOM 1211 C C . ARG A 1 153 ? -16.526 -6.764 12.951 1.00 96.25 153 ARG A C 1
ATOM 1213 O O . ARG A 1 153 ? -17.395 -7.020 13.775 1.00 96.25 153 ARG A O 1
ATOM 1220 N N . THR A 1 154 ? -15.650 -5.774 13.099 1.00 96.62 154 THR A N 1
ATOM 1221 C CA . THR A 1 154 ? -15.522 -4.983 14.333 1.00 96.62 154 THR A CA 1
ATOM 1222 C C . THR A 1 154 ? -16.489 -3.797 14.382 1.00 96.62 154 THR A C 1
ATOM 1224 O O . THR A 1 154 ? -16.954 -3.431 15.459 1.00 96.62 154 THR A O 1
ATOM 1227 N N . TYR A 1 155 ? -16.825 -3.200 13.233 1.00 93.50 155 TYR A N 1
ATOM 1228 C CA . TYR A 1 155 ? -17.682 -2.010 13.140 1.00 93.50 155 TYR A CA 1
ATOM 1229 C C . TYR A 1 155 ? -18.921 -2.273 12.263 1.00 93.50 155 TYR A C 1
ATOM 1231 O O . TYR A 1 155 ? -19.065 -1.641 11.203 1.00 93.50 155 TYR A O 1
ATOM 1239 N N . PRO A 1 156 ? -19.809 -3.206 12.668 1.00 82.69 156 PRO A N 1
ATOM 1240 C CA . PRO A 1 156 ? -20.998 -3.556 11.895 1.00 82.69 156 PRO A CA 1
ATOM 1241 C C . PRO A 1 156 ? -21.922 -2.349 11.686 1.00 82.69 156 PRO A C 1
ATOM 1243 O O . PRO A 1 156 ? -21.832 -1.353 12.410 1.00 82.69 156 PRO A O 1
ATOM 1246 N N . ALA A 1 157 ? -22.737 -2.427 10.628 1.00 73.81 157 ALA A N 1
ATOM 1247 C CA . ALA A 1 157 ? -23.631 -1.359 10.177 1.00 73.81 157 ALA A CA 1
ATOM 1248 C C . ALA A 1 157 ? -24.559 -0.860 11.285 1.00 73.81 157 ALA A C 1
ATOM 1250 O O . ALA A 1 157 ? -25.169 -1.711 11.969 1.00 73.81 157 ALA A O 1
#

Nearest PDB structures (foldseek):
  8tn1-assembly1_B  TM=6.256E-01  e=4.027E-02  synthetic construct
  6egc-assembly1_A  TM=4.861E-01  e=3.143E-02  synthetic construct
  7jh6-assembly4_D  TM=4.752E-01  e=1.613E-01  synthetic construct
  8ub3-assembly1_A  TM=4.474E-01  e=3.564E-01  synthetic construct
  4z9i-assembly1_B  TM=3.261E-01  e=9.139E-01  Escherichia coli K-12